Protein AF-A0A257S2T7-F1 (afdb_monomer)

Solvent-accessible surface area (backbone atoms only — not comparable to full-atom values): 7835 Å² total; per-residue (Å²): 93,77,71,45,65,50,36,66,42,49,27,26,48,44,69,80,52,76,92,44,52,72,58,50,53,50,52,50,51,56,42,30,72,74,64,60,33,47,46,33,41,42,70,60,75,87,59,39,33,38,27,25,79,52,74,67,44,53,59,52,50,52,52,46,37,34,72,78,68,69,45,71,63,48,79,42,85,35,81,33,60,40,51,23,43,53,49,39,96,46,68,67,59,43,50,56,50,47,73,75,40,39,88,41,26,24,22,38,84,86,66,47,48,25,41,45,26,60,40,74,62,59,46,51,55,51,40,70,76,36,74,72,48,46,74,33,59,55,47,68,53,83,118

Foldseek 3Di:
DPKDFKFQAKWWKDFPDPVCLVVVVVLQLVCVVVVLWWWKFQLDDSIIMTGHNDPVSQVVSQVCCCVPVVTHIDIDGDLARIKFFKDAPDVVLVVVLCVVPSRQWIAISLRGIIGGHSDPVSVVVSCVVRVRMDGHRMDDPDD

Sequence (143 aa):
GIPSFAPEILRRVVLTDPMKAKQLRRALEDLAEEGVAQVFRPMLGADWIVGVVGALQLDVLQARIDAEYKIPIRFEPAPYVTARWISSPDPKRLKDFIEANQSTLGHDRDDSPVFLARDTFSLRFTAERWPEITFATTHQSAS

Radius of gyration: 15.18 Å; Cα contacts (8 Å, |Δi|>4): 267; chains: 1; bounding box: 34×27×45 Å

Secondary structure (DSSP, 8-state):
-PEEE--SEEEEEEES-GGGHHHHHHHHHHHHHTTS-EEEEESSSS--EEEESSTHHHHHHHHHHHHHH---EEEEE-S-SEEEEEE-SSHHHHHHHHHHHGGGEEE-TT--EEEEESSHHHHHHHHHH-TT-EEESEEE---

Structure (mmCIF, N/CA/C/O backbone):
data_AF-A0A257S2T7-F1
#
_entry.id   AF-A0A257S2T7-F1
#
loop_
_atom_site.group_PDB
_atom_site.id
_atom_site.type_symbol
_atom_site.label_atom_id
_atom_site.label_alt_id
_atom_site.label_comp_id
_atom_site.label_asym_id
_atom_site.label_entity_id
_atom_site.label_seq_id
_atom_site.pdbx_PDB_ins_code
_atom_site.Cartn_x
_atom_site.Cartn_y
_atom_site.Cartn_z
_atom_site.oc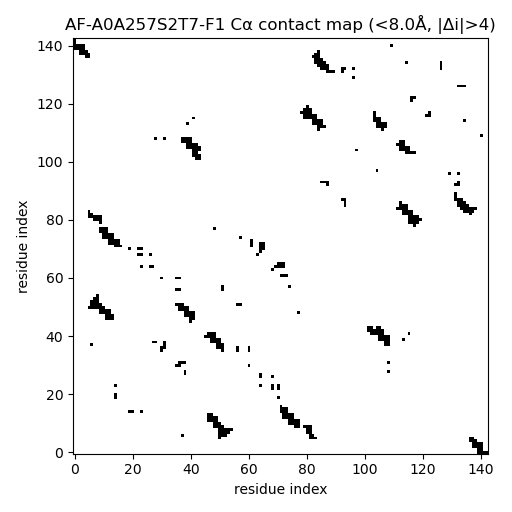cupancy
_atom_site.B_iso_or_equiv
_atom_site.auth_seq_id
_atom_site.auth_comp_id
_atom_site.auth_asym_id
_atom_site.auth_atom_id
_atom_site.pdbx_PDB_model_num
ATOM 1 N N . GLY A 1 1 ? 18.329 -0.011 4.682 1.00 54.03 1 GLY A N 1
ATOM 2 C CA . GLY A 1 1 ? 17.156 -0.409 5.487 1.00 54.03 1 GLY A CA 1
ATOM 3 C C . GLY A 1 1 ? 16.824 -1.883 5.312 1.00 54.03 1 GLY A C 1
ATOM 4 O O . GLY A 1 1 ? 17.361 -2.517 4.404 1.00 54.03 1 GLY A O 1
ATOM 5 N N . ILE A 1 2 ? 15.959 -2.416 6.185 1.00 56.25 2 ILE A N 1
ATOM 6 C CA . ILE A 1 2 ? 15.318 -3.736 6.031 1.00 56.25 2 ILE A CA 1
ATOM 7 C C . ILE A 1 2 ? 14.485 -3.707 4.735 1.00 56.25 2 ILE A C 1
ATOM 9 O O . ILE A 1 2 ? 13.798 -2.712 4.498 1.00 56.25 2 ILE A O 1
ATOM 13 N N . PRO A 1 3 ? 14.568 -4.728 3.865 1.00 67.00 3 PRO A N 1
ATOM 14 C CA . PRO A 1 3 ? 13.784 -4.756 2.636 1.00 67.00 3 PRO A CA 1
ATOM 15 C C . PRO A 1 3 ? 12.285 -4.869 2.942 1.00 67.00 3 PRO A C 1
ATOM 17 O O . PRO A 1 3 ? 11.867 -5.708 3.740 1.00 67.00 3 PRO A O 1
ATOM 20 N N . SER A 1 4 ? 11.482 -4.056 2.261 1.00 78.50 4 SER A N 1
ATOM 21 C CA . SER A 1 4 ? 10.030 -4.211 2.201 1.00 78.50 4 SER A CA 1
ATOM 22 C C . SER A 1 4 ? 9.672 -5.223 1.116 1.00 78.50 4 SER A C 1
ATOM 24 O O . SER A 1 4 ? 10.254 -5.212 0.031 1.00 78.50 4 SER A O 1
ATOM 26 N N . PHE A 1 5 ? 8.709 -6.096 1.401 1.00 79.50 5 PHE A N 1
ATOM 27 C CA . PHE A 1 5 ? 8.213 -7.121 0.476 1.00 79.50 5 PHE A CA 1
ATOM 28 C C . PHE A 1 5 ? 6.778 -6.816 0.077 1.00 79.50 5 PHE A C 1
ATOM 30 O O . PHE A 1 5 ? 5.995 -6.399 0.919 1.00 79.50 5 PHE A O 1
ATOM 37 N N . ALA A 1 6 ? 6.399 -7.054 -1.172 1.00 80.62 6 ALA A N 1
ATOM 38 C CA . ALA A 1 6 ? 5.034 -6.826 -1.616 1.00 80.62 6 ALA A CA 1
ATOM 39 C C . ALA A 1 6 ? 4.041 -7.590 -0.716 1.00 80.62 6 ALA A C 1
ATOM 41 O O . ALA A 1 6 ? 4.254 -8.773 -0.446 1.00 80.62 6 ALA A O 1
ATOM 42 N N . PRO A 1 7 ? 2.969 -6.933 -0.249 1.00 84.69 7 PRO A N 1
ATOM 43 C CA . PRO A 1 7 ? 2.022 -7.534 0.678 1.00 84.69 7 PRO A CA 1
ATOM 44 C C . PRO A 1 7 ? 1.212 -8.649 0.012 1.00 84.69 7 PRO A C 1
ATOM 46 O O . PRO A 1 7 ? 0.907 -8.586 -1.183 1.00 84.69 7 PRO A O 1
ATOM 49 N N . GLU A 1 8 ? 0.805 -9.630 0.816 1.00 88.75 8 GLU A N 1
ATOM 50 C CA . GLU A 1 8 ? -0.102 -10.703 0.392 1.00 88.75 8 GLU A CA 1
ATOM 51 C C . GLU A 1 8 ? -1.569 -10.293 0.543 1.00 88.75 8 GLU A C 1
ATOM 53 O O . GLU A 1 8 ? -2.429 -10.705 -0.235 1.00 88.75 8 GLU A O 1
ATOM 58 N N . ILE A 1 9 ? -1.862 -9.450 1.535 1.00 94.00 9 ILE A N 1
ATOM 59 C CA . ILE A 1 9 ? -3.208 -8.980 1.839 1.00 94.00 9 ILE A CA 1
ATOM 60 C C . ILE A 1 9 ? -3.220 -7.459 1.778 1.00 94.00 9 ILE A C 1
ATOM 62 O O . ILE A 1 9 ? -2.544 -6.789 2.557 1.00 94.00 9 ILE A O 1
ATOM 66 N N . LEU A 1 10 ? -4.051 -6.923 0.885 1.00 96.50 10 LEU A N 1
ATOM 67 C CA . LEU A 1 10 ? -4.375 -5.502 0.826 1.00 96.50 10 LEU A CA 1
ATOM 68 C C . LEU A 1 10 ? -5.756 -5.248 1.432 1.00 96.50 10 LEU A C 1
ATOM 70 O O . LEU A 1 10 ? -6.740 -5.940 1.130 1.00 96.50 10 LEU A O 1
ATOM 74 N N . ARG A 1 11 ? -5.842 -4.231 2.286 1.00 97.50 11 ARG A N 1
ATOM 75 C CA . ARG A 1 11 ? -7.105 -3.749 2.847 1.00 97.50 11 ARG A CA 1
ATOM 76 C C . ARG A 1 11 ? -7.197 -2.244 2.766 1.00 97.50 11 ARG A C 1
ATOM 78 O O . ARG A 1 11 ? -6.217 -1.538 2.967 1.00 97.50 11 ARG A O 1
ATOM 85 N N . ARG A 1 12 ? -8.404 -1.767 2.504 1.00 97.00 12 ARG A N 1
ATOM 86 C CA . ARG A 1 12 ? -8.743 -0.359 2.606 1.00 97.00 12 ARG A CA 1
ATOM 87 C C . ARG A 1 12 ? -9.018 -0.010 4.061 1.00 97.00 12 ARG A C 1
ATOM 89 O O . ARG A 1 12 ? -9.789 -0.710 4.716 1.00 97.00 12 ARG A O 1
ATOM 96 N N . VAL A 1 13 ? -8.414 1.070 4.543 1.00 97.06 13 VAL A N 1
ATOM 97 C CA . VAL A 1 13 ? -8.694 1.630 5.865 1.00 97.06 13 VAL A CA 1
ATOM 98 C C . VAL A 1 13 ? -9.908 2.529 5.747 1.00 97.06 13 VAL A C 1
ATOM 100 O O . VAL A 1 13 ? -9.869 3.530 5.033 1.00 97.06 13 VAL A O 1
ATOM 103 N N . VAL A 1 14 ? -10.980 2.189 6.455 1.00 95.50 14 VAL A N 1
ATOM 104 C CA . VAL A 1 14 ? -12.149 3.055 6.541 1.00 95.50 14 VAL A CA 1
ATOM 105 C C . VAL A 1 14 ? -12.167 3.755 7.884 1.00 95.50 14 VAL A C 1
ATOM 107 O O . VAL A 1 14 ? -12.247 3.125 8.942 1.00 95.50 14 VAL A O 1
ATOM 110 N N . LEU A 1 15 ? -12.117 5.079 7.808 1.00 92.88 15 LEU A N 1
ATOM 111 C CA . LEU A 1 15 ? -12.212 5.969 8.947 1.00 92.88 15 LEU A CA 1
ATOM 112 C C . LEU A 1 15 ? -13.676 6.333 9.193 1.00 92.88 15 LEU A C 1
ATOM 114 O O . LEU A 1 15 ? -14.358 6.832 8.300 1.00 92.88 15 LEU A O 1
ATOM 118 N N . THR A 1 16 ? -14.168 6.096 10.407 1.00 86.69 16 THR A N 1
ATOM 119 C CA . THR A 1 16 ? -15.561 6.416 10.755 1.00 86.69 16 THR A CA 1
ATOM 120 C C . THR A 1 16 ? -15.768 7.892 11.087 1.00 86.69 16 THR A C 1
ATOM 122 O O . THR A 1 16 ? -16.879 8.390 10.950 1.00 86.69 16 THR A O 1
ATOM 125 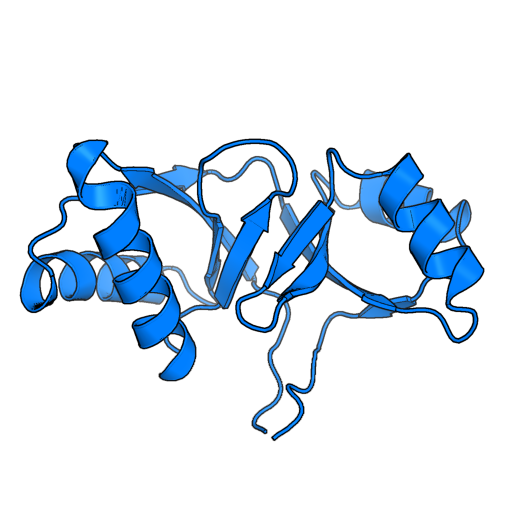N N . ASP A 1 17 ? -14.714 8.586 11.524 1.00 89.94 17 ASP A N 1
ATOM 126 C CA . ASP A 1 17 ? -14.734 10.009 11.874 1.00 89.94 17 ASP A CA 1
ATOM 127 C C . ASP A 1 17 ? -13.759 10.798 10.978 1.00 89.94 17 ASP A C 1
ATOM 129 O O . ASP A 1 17 ? -12.550 10.786 11.237 1.00 89.94 17 ASP A O 1
ATOM 133 N N . PRO A 1 18 ? -14.250 11.507 9.942 1.00 87.94 18 PRO A N 1
ATOM 134 C CA . PRO A 1 18 ? -13.411 12.271 9.018 1.00 87.94 18 PRO A CA 1
ATOM 135 C C . PRO A 1 18 ? -12.502 13.307 9.694 1.00 87.94 18 PRO A C 1
ATOM 137 O O . PRO A 1 18 ? -11.431 13.614 9.166 1.00 87.94 18 PRO A O 1
ATOM 140 N N . MET A 1 19 ? -12.869 13.812 10.879 1.00 92.31 19 MET A N 1
ATOM 141 C CA . MET A 1 19 ? -12.063 14.794 11.615 1.00 92.31 19 MET A CA 1
ATOM 142 C C . MET A 1 19 ? -10.725 14.216 12.094 1.00 92.31 19 MET A C 1
ATOM 144 O O . MET A 1 19 ? -9.780 14.964 12.351 1.00 92.31 19 MET A O 1
ATOM 148 N N . LYS A 1 20 ? -10.606 12.885 12.165 1.00 93.88 20 LYS A N 1
ATOM 149 C CA . LYS A 1 20 ? -9.391 12.185 12.603 1.00 93.88 20 LYS A CA 1
ATOM 150 C C . LYS A 1 20 ? -8.434 11.828 11.468 1.00 93.88 20 LYS A C 1
ATOM 152 O O . LYS A 1 20 ? -7.402 11.220 11.734 1.00 93.88 20 LYS A O 1
ATOM 157 N N . ALA A 1 21 ? -8.699 12.231 10.222 1.00 93.00 21 ALA A N 1
ATOM 158 C CA . ALA A 1 21 ? -7.900 11.823 9.059 1.00 93.00 21 ALA A CA 1
ATOM 159 C C . ALA A 1 21 ? -6.397 12.132 9.198 1.00 93.00 21 ALA A C 1
ATOM 161 O O . ALA A 1 21 ? -5.551 11.292 8.892 1.00 93.00 21 ALA A O 1
ATOM 162 N N . LYS A 1 22 ? -6.047 13.313 9.727 1.00 93.12 22 LYS A N 1
ATOM 163 C CA . LYS A 1 22 ? -4.644 13.693 9.968 1.00 93.12 22 LYS A CA 1
ATOM 164 C C . LYS A 1 22 ? -3.984 12.826 11.046 1.00 93.12 22 LYS A C 1
ATOM 166 O O . LYS A 1 22 ? -2.813 12.484 10.920 1.00 93.12 22 LYS A O 1
ATOM 171 N N . GLN A 1 23 ? -4.727 12.485 12.097 1.00 95.38 23 GLN A N 1
ATOM 172 C CA . GLN A 1 23 ? -4.231 11.634 13.176 1.00 95.38 23 GLN A CA 1
ATOM 173 C C . GLN A 1 23 ? -4.078 10.184 12.700 1.00 95.38 23 GLN A C 1
ATOM 175 O O . GLN A 1 23 ? -3.082 9.547 13.024 1.00 95.38 23 GLN A O 1
ATOM 180 N N . LEU A 1 24 ? -5.015 9.700 11.877 1.00 95.75 24 LEU A N 1
ATOM 181 C CA . LEU A 1 24 ? -4.950 8.374 11.268 1.00 95.75 24 LEU A CA 1
ATOM 182 C C . LEU A 1 24 ? -3.716 8.244 10.381 1.00 95.75 24 LEU A C 1
ATOM 184 O O . LEU A 1 24 ? -2.996 7.262 10.496 1.00 95.75 24 LEU A O 1
ATOM 188 N N . ARG A 1 25 ? -3.457 9.244 9.530 1.00 94.06 25 ARG A N 1
ATOM 189 C CA . ARG A 1 25 ? -2.251 9.276 8.699 1.00 94.06 25 ARG A CA 1
ATOM 190 C C . ARG A 1 25 ? -0.994 9.064 9.544 1.00 94.06 25 ARG A C 1
ATOM 192 O O . ARG A 1 25 ? -0.210 8.179 9.234 1.00 94.06 25 ARG A O 1
ATOM 199 N N . ARG A 1 26 ? -0.847 9.832 10.626 1.00 95.00 26 ARG A N 1
ATOM 200 C CA . ARG A 1 26 ? 0.302 9.709 11.526 1.00 95.00 26 ARG A CA 1
ATOM 201 C C . ARG A 1 26 ? 0.390 8.318 12.159 1.00 95.00 26 ARG A C 1
ATOM 203 O O . ARG A 1 26 ? 1.452 7.723 12.139 1.00 95.00 26 ARG A O 1
ATOM 210 N N . ALA A 1 27 ? -0.724 7.783 12.659 1.00 95.81 27 ALA A N 1
ATOM 211 C CA . ALA A 1 27 ? -0.755 6.444 13.249 1.00 95.81 27 ALA A CA 1
ATOM 212 C C . ALA A 1 27 ? -0.324 5.356 12.251 1.00 95.81 27 ALA A C 1
ATOM 214 O O . ALA A 1 27 ? 0.426 4.451 12.597 1.00 95.81 27 ALA A O 1
ATOM 215 N N . LEU A 1 28 ? -0.779 5.453 11.000 1.00 95.75 28 LEU A N 1
ATOM 216 C CA . LEU A 1 28 ? -0.394 4.532 9.933 1.00 95.75 28 LEU A CA 1
ATOM 217 C C . LEU A 1 28 ? 1.099 4.644 9.589 1.00 95.75 28 LEU A C 1
ATOM 219 O O . LEU A 1 28 ? 1.751 3.620 9.417 1.00 95.75 28 LEU A O 1
ATOM 223 N N . GLU A 1 29 ? 1.637 5.862 9.501 1.00 93.69 29 GLU A N 1
ATOM 224 C CA . GLU A 1 29 ? 3.059 6.111 9.224 1.00 93.69 29 GLU A CA 1
ATOM 225 C C . GLU A 1 29 ? 3.963 5.590 10.360 1.00 93.69 29 GLU A C 1
ATOM 227 O O . GLU A 1 29 ? 4.919 4.867 10.072 1.00 93.69 29 GLU A O 1
ATOM 232 N N . ASP A 1 30 ? 3.616 5.871 11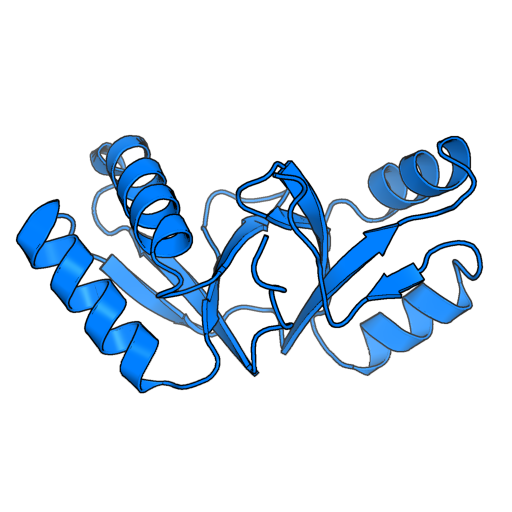.624 1.00 94.38 30 ASP A N 1
ATOM 233 C CA . ASP A 1 30 ? 4.344 5.409 12.817 1.00 94.38 30 ASP A CA 1
ATOM 234 C C . ASP A 1 30 ? 4.368 3.862 12.878 1.00 94.38 30 ASP A C 1
ATOM 236 O O . ASP A 1 30 ? 5.420 3.236 12.997 1.00 94.38 30 ASP A O 1
ATOM 240 N N . LEU A 1 31 ? 3.212 3.208 12.700 1.00 93.62 31 LEU A N 1
ATOM 241 C CA . LEU A 1 31 ? 3.105 1.741 12.751 1.00 93.62 31 LEU A CA 1
ATOM 242 C C . LEU A 1 31 ? 3.782 1.051 11.558 1.00 93.62 31 LEU A C 1
ATOM 244 O O . LEU A 1 31 ? 4.253 -0.086 11.677 1.00 93.62 31 LEU A O 1
ATOM 248 N N . ALA A 1 32 ? 3.844 1.723 10.408 1.00 91.31 32 ALA A N 1
ATOM 249 C CA . ALA A 1 32 ? 4.605 1.243 9.263 1.00 91.31 32 ALA A CA 1
ATOM 250 C C . ALA A 1 32 ? 6.118 1.324 9.499 1.00 91.31 32 ALA A C 1
ATOM 252 O O . ALA A 1 32 ? 6.851 0.449 9.039 1.00 91.31 32 ALA A O 1
ATOM 253 N N . GLU A 1 33 ? 6.589 2.320 10.253 1.00 90.69 33 GLU A N 1
ATOM 254 C CA . GLU A 1 33 ? 7.994 2.429 10.660 1.00 90.69 33 GLU A CA 1
ATOM 255 C C . GLU A 1 33 ? 8.451 1.276 11.540 1.00 90.69 33 GLU A C 1
ATOM 257 O O . GLU A 1 33 ? 9.562 0.771 11.383 1.00 90.69 33 GLU A O 1
ATOM 262 N N . GLU A 1 34 ? 7.558 0.791 12.390 1.00 90.50 34 GLU A N 1
ATOM 263 C CA . GLU A 1 34 ? 7.785 -0.398 13.204 1.00 90.50 34 GLU A CA 1
ATOM 264 C C . GLU A 1 34 ? 7.711 -1.713 12.404 1.00 90.50 34 GLU A C 1
ATOM 266 O O . GLU A 1 34 ? 7.961 -2.790 12.946 1.00 90.50 34 GLU A O 1
ATOM 271 N N . GLY A 1 35 ? 7.357 -1.656 11.115 1.00 86.56 35 GLY A N 1
ATOM 272 C CA . GLY A 1 35 ? 7.237 -2.824 10.242 1.00 86.56 35 GLY A CA 1
ATOM 273 C C . GLY A 1 35 ? 5.974 -3.659 10.474 1.00 86.56 35 GLY A C 1
ATOM 274 O O . GLY A 1 35 ? 5.896 -4.793 9.999 1.00 86.56 35 GLY A O 1
ATOM 275 N N . VAL A 1 36 ? 4.971 -3.124 11.183 1.00 88.69 36 VAL A N 1
ATOM 276 C CA . VAL A 1 36 ? 3.706 -3.836 11.454 1.00 88.69 36 VAL A CA 1
ATOM 277 C C . VAL A 1 36 ? 2.928 -4.070 10.161 1.00 88.69 36 VAL A C 1
ATOM 279 O O . VAL A 1 36 ? 2.351 -5.141 9.967 1.00 88.69 36 VAL A O 1
ATOM 282 N N . ALA A 1 37 ? 2.918 -3.070 9.280 1.00 92.62 37 ALA A N 1
ATOM 283 C CA . ALA A 1 37 ? 2.255 -3.097 7.986 1.00 92.62 37 ALA A CA 1
ATOM 284 C C . ALA A 1 37 ? 2.963 -2.156 7.006 1.00 92.62 37 ALA A C 1
ATOM 286 O O . ALA A 1 37 ? 3.658 -1.229 7.404 1.00 92.62 37 ALA A O 1
ATOM 287 N N . GLN A 1 38 ? 2.736 -2.356 5.714 1.00 93.62 38 GLN A N 1
ATOM 288 C CA . GLN A 1 38 ? 2.995 -1.326 4.714 1.00 93.62 38 GLN A CA 1
ATOM 289 C C . GLN A 1 38 ? 1.764 -0.452 4.547 1.00 93.62 38 GLN A C 1
ATOM 291 O O . GLN A 1 38 ? 0.633 -0.922 4.678 1.00 93.62 38 GLN A O 1
ATOM 296 N N . VAL A 1 39 ? 1.986 0.815 4.223 1.00 95.62 39 VAL A N 1
ATOM 297 C CA . VAL A 1 39 ? 0.921 1.787 3.989 1.00 95.62 39 VAL A CA 1
ATOM 298 C C . VAL A 1 39 ? 1.097 2.384 2.608 1.00 95.62 39 VAL A C 1
ATOM 300 O O . VAL A 1 39 ? 2.203 2.739 2.208 1.00 95.62 39 VAL A O 1
ATOM 303 N N . PHE A 1 40 ? -0.007 2.479 1.880 1.00 96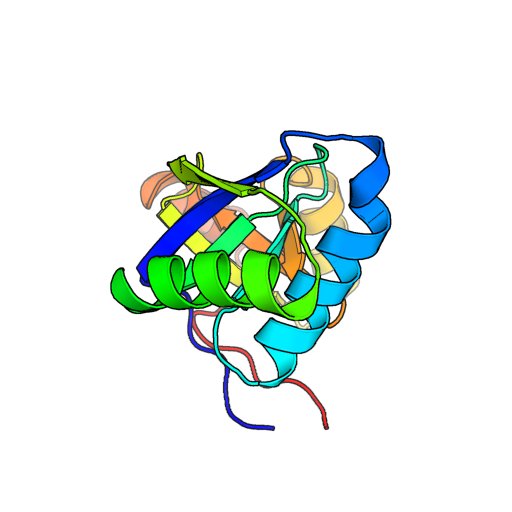.50 40 PHE A N 1
ATOM 304 C CA . PHE A 1 40 ? -0.054 3.048 0.547 1.00 96.50 40 PHE A CA 1
ATOM 305 C C . PHE A 1 40 ? -1.161 4.089 0.472 1.00 96.50 40 PHE A C 1
ATOM 307 O O . PHE A 1 40 ? -2.285 3.877 0.938 1.00 96.50 40 PHE A O 1
ATOM 314 N N . ARG A 1 41 ? -0.843 5.203 -0.173 1.00 95.94 41 ARG A N 1
ATOM 315 C CA . ARG A 1 41 ? -1.755 6.301 -0.457 1.00 95.94 41 ARG A CA 1
ATOM 316 C C . ARG A 1 41 ? -2.021 6.335 -1.959 1.00 95.94 41 ARG A C 1
ATOM 318 O O . ARG A 1 41 ? -1.137 6.771 -2.701 1.00 95.94 41 ARG A O 1
ATOM 325 N N . PRO A 1 42 ? -3.194 5.875 -2.428 1.00 96.38 42 PRO A N 1
ATOM 326 C CA . PRO A 1 42 ? -3.594 6.046 -3.819 1.00 96.38 42 PRO A CA 1
ATOM 327 C C . PRO A 1 42 ? -3.445 7.508 -4.259 1.00 96.38 42 PRO A C 1
ATOM 329 O O . PRO A 1 42 ? -3.718 8.425 -3.485 1.00 96.38 42 PRO A O 1
ATOM 332 N N . MET A 1 43 ? -3.003 7.739 -5.496 1.00 95.56 43 MET A N 1
ATOM 333 C CA . MET A 1 43 ? -2.914 9.092 -6.059 1.00 95.56 43 MET A CA 1
ATOM 334 C C . MET A 1 43 ? -4.304 9.707 -6.235 1.00 95.56 43 MET A C 1
ATOM 336 O O . MET A 1 43 ? -4.466 10.918 -6.099 1.00 95.56 43 MET A O 1
ATOM 340 N N . LEU A 1 44 ? -5.300 8.864 -6.524 1.00 92.81 44 LEU A N 1
ATOM 341 C CA . LEU A 1 44 ? -6.705 9.239 -6.615 1.00 92.81 44 LEU A CA 1
ATOM 342 C C . LEU A 1 44 ? -7.500 8.593 -5.477 1.00 92.81 44 LEU A C 1
ATOM 344 O O . LEU A 1 44 ? -7.408 7.388 -5.250 1.00 92.81 44 LEU A O 1
ATOM 348 N N . GLY A 1 45 ? -8.339 9.391 -4.819 1.00 87.62 45 GLY A N 1
ATOM 349 C CA . GLY A 1 45 ? -9.124 8.970 -3.658 1.00 87.62 45 GLY A CA 1
ATOM 350 C C . GLY A 1 45 ? -8.497 9.393 -2.329 1.00 87.62 45 GLY A C 1
ATOM 351 O O . GLY A 1 45 ? -7.382 9.903 -2.280 1.00 87.62 45 GLY A O 1
ATOM 352 N N . ALA A 1 46 ? -9.260 9.227 -1.248 1.00 84.38 46 ALA A N 1
ATOM 353 C CA . ALA A 1 46 ? -8.860 9.647 0.099 1.00 84.38 46 ALA A CA 1
ATOM 354 C C . ALA A 1 46 ? -8.497 8.475 1.023 1.00 84.38 46 ALA A C 1
ATOM 356 O O . ALA A 1 46 ? -7.856 8.682 2.054 1.00 84.38 46 ALA A O 1
ATOM 357 N N . ASP A 1 47 ? -8.913 7.259 0.667 1.00 91.81 47 ASP A N 1
ATOM 358 C CA . ASP A 1 47 ? -8.776 6.100 1.538 1.00 91.81 47 ASP A CA 1
ATOM 359 C C . ASP A 1 47 ? -7.353 5.533 1.477 1.00 91.81 47 ASP A C 1
ATOM 361 O O . ASP A 1 47 ? -6.801 5.291 0.401 1.00 91.81 47 ASP A O 1
ATOM 365 N N . TRP A 1 48 ? -6.779 5.270 2.648 1.00 95.75 48 TRP A N 1
ATOM 366 C CA . TRP A 1 48 ? -5.497 4.583 2.766 1.00 95.75 48 TRP A CA 1
ATOM 367 C C . TRP A 1 48 ? -5.653 3.093 2.486 1.00 95.75 48 TRP A C 1
ATOM 369 O O . TRP A 1 48 ? -6.679 2.485 2.804 1.00 95.75 48 TRP A O 1
ATOM 379 N N . ILE A 1 49 ? -4.603 2.489 1.942 1.00 97.44 49 ILE A N 1
ATOM 380 C CA . ILE A 1 49 ? -4.488 1.044 1.785 1.00 97.44 49 ILE A CA 1
ATOM 381 C C . ILE A 1 49 ? -3.376 0.552 2.705 1.00 97.44 49 ILE A C 1
ATOM 383 O O . ILE A 1 49 ? -2.286 1.114 2.717 1.00 97.44 49 ILE A O 1
ATOM 387 N N . VAL A 1 50 ? -3.636 -0.513 3.454 1.00 97.12 50 VAL A N 1
ATOM 388 C CA . VAL A 1 50 ? -2.618 -1.229 4.225 1.00 97.12 50 VAL A CA 1
ATOM 389 C C . VAL A 1 50 ? -2.293 -2.545 3.541 1.00 97.12 50 VAL A C 1
ATOM 391 O O . VAL A 1 50 ? -3.180 -3.218 3.008 1.00 97.12 50 VAL A O 1
ATOM 394 N N . GLY A 1 51 ? -1.014 -2.897 3.552 1.00 95.75 51 GLY A N 1
ATOM 395 C CA . GLY A 1 51 ? -0.495 -4.162 3.072 1.00 95.75 51 GLY A CA 1
ATOM 396 C C . GLY A 1 51 ? 0.138 -4.955 4.200 1.00 95.75 51 GLY A C 1
ATOM 397 O O . GLY A 1 51 ? 1.001 -4.445 4.908 1.00 95.75 51 GLY A O 1
ATOM 398 N N . VAL A 1 52 ? -0.268 -6.210 4.348 1.00 94.44 52 VAL A N 1
ATOM 399 C CA . VAL A 1 52 ? 0.295 -7.134 5.337 1.00 94.44 52 VAL A CA 1
ATOM 400 C C . VAL A 1 52 ? 0.619 -8.478 4.694 1.00 94.44 52 VAL A C 1
ATOM 402 O O . VAL A 1 52 ? 0.101 -8.809 3.625 1.00 94.44 52 VAL A O 1
ATOM 405 N N . VAL A 1 53 ? 1.478 -9.255 5.348 1.00 90.44 53 VAL A N 1
ATOM 406 C CA . VAL A 1 53 ? 1.798 -10.626 4.930 1.00 90.44 53 VAL A CA 1
ATOM 407 C C . VAL A 1 53 ? 0.758 -11.602 5.489 1.00 90.44 53 VAL A C 1
ATOM 409 O O . VAL A 1 53 ? 0.349 -12.523 4.800 1.00 90.44 53 VAL A O 1
ATOM 412 N N . GLY A 1 54 ? 0.261 -11.375 6.710 1.00 91.00 54 GLY A N 1
ATOM 413 C CA . GLY A 1 54 ? -0.740 -12.229 7.353 1.00 91.00 54 GLY A CA 1
ATOM 414 C C . GLY A 1 54 ? -1.911 -11.454 7.953 1.00 91.00 54 GLY A C 1
ATOM 415 O O . GLY A 1 54 ? -1.761 -10.323 8.411 1.00 91.00 54 GLY A O 1
ATOM 416 N N . ALA A 1 55 ? -3.089 -12.084 8.000 1.00 92.50 55 ALA A N 1
ATOM 417 C CA . ALA A 1 55 ? -4.325 -11.440 8.455 1.00 92.50 55 ALA A CA 1
ATOM 418 C C . ALA A 1 55 ? -4.255 -10.926 9.906 1.00 92.50 55 ALA A C 1
ATOM 420 O O . ALA A 1 55 ? -4.799 -9.864 10.187 1.00 92.50 55 ALA A O 1
ATOM 421 N N . LEU A 1 56 ? -3.519 -11.611 10.792 1.00 94.31 56 LEU A N 1
ATOM 422 C CA . LEU A 1 56 ? -3.349 -11.209 12.196 1.00 94.31 56 LEU A CA 1
ATOM 423 C C . LEU A 1 56 ? -2.739 -9.804 12.345 1.00 94.31 56 LEU A C 1
ATOM 425 O O . LEU A 1 56 ? -3.026 -9.100 13.309 1.00 94.31 56 LEU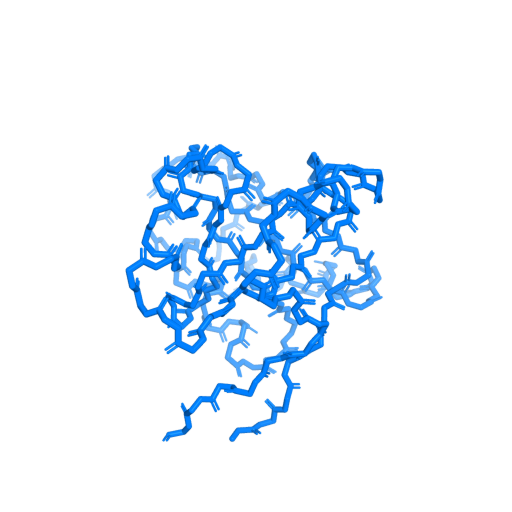 A O 1
ATOM 429 N N . GLN A 1 57 ? -1.918 -9.370 11.384 1.00 94.31 57 GLN A N 1
ATOM 430 C CA . GLN A 1 57 ? -1.333 -8.028 11.407 1.00 94.31 57 GLN A CA 1
ATOM 431 C C . GLN A 1 57 ? -2.406 -6.938 11.277 1.00 94.31 57 GLN A C 1
ATOM 433 O O . GLN A 1 57 ? -2.215 -5.850 11.809 1.00 94.31 57 GLN A O 1
ATOM 438 N N . LEU A 1 58 ? -3.544 -7.222 10.628 1.00 95.94 58 LEU A N 1
ATOM 439 C CA . LEU A 1 58 ? -4.676 -6.292 10.572 1.00 95.94 58 LEU A CA 1
ATOM 440 C C . LEU A 1 58 ? -5.302 -6.127 11.958 1.00 95.94 58 LEU A C 1
ATOM 442 O O . LEU A 1 58 ? -5.513 -5.000 12.393 1.00 95.94 58 LEU A O 1
ATOM 446 N N . ASP A 1 59 ? -5.533 -7.226 12.677 1.00 94.62 59 ASP A N 1
ATOM 447 C CA . ASP A 1 59 ? -6.109 -7.178 14.025 1.00 94.62 59 ASP A CA 1
ATOM 448 C C . ASP A 1 59 ? -5.195 -6.409 14.989 1.00 94.62 59 ASP A C 1
ATOM 450 O O . ASP A 1 59 ? -5.655 -5.546 15.738 1.00 94.62 59 ASP A O 1
ATOM 454 N N . VAL A 1 60 ? -3.880 -6.656 14.911 1.00 94.88 60 VAL A N 1
ATOM 455 C CA . VAL A 1 60 ? -2.867 -5.914 15.677 1.00 94.88 60 VAL A CA 1
ATOM 456 C C . VAL A 1 60 ? -2.890 -4.429 15.315 1.00 94.88 60 VAL A C 1
ATOM 458 O O . VAL A 1 60 ? -2.915 -3.586 16.210 1.00 94.88 60 VAL A O 1
ATOM 461 N N . LEU A 1 61 ? -2.919 -4.094 14.022 1.00 96.12 61 LEU A N 1
ATOM 462 C CA . LEU A 1 61 ? -2.937 -2.709 13.557 1.00 96.12 61 LEU A CA 1
ATOM 463 C C . LEU A 1 61 ? -4.187 -1.968 14.056 1.00 96.12 61 LEU A C 1
ATOM 465 O O . LEU A 1 61 ? -4.073 -0.869 14.593 1.00 96.12 61 LEU A O 1
ATOM 469 N N . GLN A 1 62 ? -5.370 -2.580 13.948 1.00 96.12 62 GLN A N 1
ATOM 470 C CA . GLN A 1 62 ? -6.620 -1.999 14.442 1.00 96.12 62 GLN A CA 1
ATOM 471 C C . GLN A 1 62 ? -6.598 -1.800 15.962 1.00 96.12 62 GLN A C 1
ATOM 473 O O . GLN A 1 62 ? -6.947 -0.718 16.435 1.00 96.12 62 GLN A O 1
ATOM 478 N N . ALA A 1 63 ? -6.160 -2.808 16.723 1.00 95.94 63 ALA A N 1
ATOM 479 C CA . ALA A 1 63 ? -6.081 -2.725 18.179 1.00 95.94 63 ALA A CA 1
ATOM 480 C C . ALA A 1 63 ? -5.105 -1.635 18.647 1.00 95.94 63 ALA A C 1
ATOM 482 O O . ALA A 1 63 ? -5.417 -0.893 19.577 1.00 95.94 63 ALA A O 1
ATOM 483 N N . ARG A 1 64 ? -3.946 -1.498 17.991 1.00 96.44 64 ARG A N 1
ATOM 484 C CA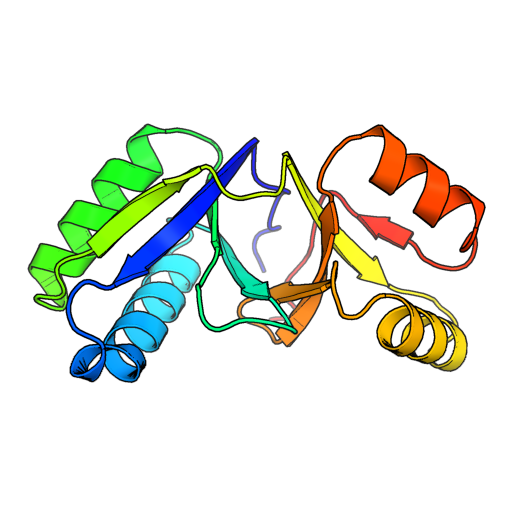 . ARG A 1 64 ? -2.956 -0.462 18.322 1.00 96.44 64 ARG A CA 1
ATOM 485 C C . ARG A 1 64 ? -3.444 0.938 17.981 1.00 96.44 64 ARG A C 1
ATOM 487 O O . ARG A 1 64 ? -3.345 1.829 18.819 1.00 96.44 64 ARG A O 1
ATOM 494 N N . ILE A 1 65 ? -4.036 1.133 16.802 1.00 96.38 65 ILE A N 1
ATOM 495 C CA . ILE A 1 65 ? -4.597 2.433 16.403 1.00 96.38 65 ILE A CA 1
ATOM 496 C C . ILE A 1 65 ? -5.685 2.888 17.391 1.00 96.38 65 ILE A C 1
ATOM 498 O O . ILE A 1 65 ? -5.721 4.059 17.782 1.00 96.38 65 ILE A O 1
ATOM 502 N N . ASP A 1 66 ? -6.536 1.973 17.856 1.00 95.88 66 ASP A N 1
ATOM 503 C CA . ASP A 1 66 ? -7.523 2.287 18.890 1.00 95.88 66 ASP A CA 1
ATOM 504 C C . ASP A 1 66 ? -6.867 2.565 20.256 1.00 95.88 66 ASP A C 1
ATOM 506 O O . ASP A 1 66 ? -7.142 3.584 20.895 1.00 95.88 66 ASP A O 1
ATOM 510 N N . ALA A 1 67 ? -5.939 1.714 20.699 1.00 96.94 67 ALA A N 1
ATOM 511 C CA . ALA A 1 67 ? -5.300 1.843 22.004 1.00 96.94 67 ALA A CA 1
ATOM 512 C C . ALA A 1 67 ? -4.454 3.121 22.133 1.00 96.94 67 ALA A C 1
ATOM 514 O O . ALA A 1 67 ? -4.621 3.857 23.112 1.00 96.94 67 ALA A O 1
ATOM 515 N N . GLU A 1 68 ? -3.595 3.395 21.153 1.00 96.06 68 GLU A N 1
ATOM 516 C CA . GLU A 1 68 ? -2.574 4.449 21.185 1.00 96.06 68 GLU A CA 1
ATOM 517 C C . GLU A 1 68 ? -3.114 5.797 20.691 1.00 96.06 68 GLU A C 1
ATOM 519 O O . GLU A 1 68 ? -2.793 6.840 21.260 1.00 96.06 68 GLU A O 1
ATOM 524 N N . TYR A 1 69 ? -3.991 5.790 19.681 1.00 95.19 69 TYR A N 1
ATOM 525 C CA . TYR A 1 69 ? -4.459 7.016 19.025 1.00 95.19 69 TYR A CA 1
ATOM 526 C C . TYR A 1 69 ? -5.950 7.296 19.251 1.00 95.19 69 TYR A C 1
ATOM 528 O O . TYR A 1 69 ? -6.413 8.397 18.940 1.00 95.19 69 TYR A O 1
ATOM 536 N N . LYS A 1 70 ? -6.716 6.354 19.823 1.00 95.44 70 LYS A N 1
ATOM 537 C CA . LYS A 1 70 ? -8.173 6.483 20.034 1.00 95.44 70 LYS A CA 1
ATOM 538 C C . LYS A 1 70 ? -8.919 6.741 18.726 1.00 95.44 70 LYS A C 1
ATOM 540 O O . LYS A 1 70 ? -9.843 7.563 18.679 1.00 95.44 70 LYS A O 1
ATOM 545 N N . ILE A 1 71 ? -8.493 6.092 17.642 1.00 95.62 71 ILE A N 1
ATOM 546 C CA . ILE A 1 71 ? -9.102 6.241 16.318 1.00 95.62 71 ILE A CA 1
ATOM 547 C C . ILE A 1 71 ? -9.845 4.950 15.965 1.00 95.62 71 ILE A C 1
ATOM 549 O O . ILE A 1 71 ? -9.207 3.955 15.630 1.00 95.62 71 ILE A O 1
ATOM 553 N N . PRO A 1 72 ? -11.186 4.954 15.978 1.00 92.12 72 PRO A N 1
ATOM 554 C CA . PRO A 1 72 ? -11.938 3.815 15.481 1.00 92.12 72 PRO A CA 1
ATOM 555 C C . PRO A 1 72 ? -11.762 3.709 13.962 1.00 92.12 72 PRO A C 1
ATOM 557 O O . PRO A 1 72 ? -12.105 4.626 13.208 1.00 92.12 72 PRO A O 1
ATOM 560 N N . ILE A 1 73 ? -11.227 2.575 13.519 1.00 95.38 73 ILE A N 1
ATOM 561 C CA . ILE A 1 73 ? -11.106 2.214 12.106 1.00 95.38 73 ILE A CA 1
ATOM 562 C C . ILE A 1 73 ? -11.717 0.840 11.860 1.00 95.38 73 ILE A C 1
ATOM 564 O O . ILE A 1 73 ? -11.881 0.038 12.779 1.00 95.38 73 ILE A O 1
ATOM 568 N N . ARG A 1 74 ? -12.009 0.552 10.594 1.00 95.44 74 ARG A N 1
ATOM 569 C CA . ARG A 1 74 ? -12.263 -0.810 10.117 1.00 95.44 74 ARG A CA 1
ATOM 570 C C . ARG A 1 74 ? -11.506 -1.066 8.823 1.00 95.44 74 ARG A C 1
ATOM 572 O O . ARG A 1 74 ? -11.187 -0.126 8.094 1.00 95.44 74 ARG A O 1
ATOM 579 N N . PHE A 1 75 ? -11.289 -2.336 8.511 1.00 96.75 75 PHE A N 1
ATOM 580 C CA . PHE A 1 75 ? -10.729 -2.752 7.231 1.00 96.75 75 PHE A CA 1
ATOM 581 C C . PHE A 1 75 ? -11.807 -3.291 6.298 1.00 96.75 75 PHE A C 1
ATOM 583 O O . PHE A 1 75 ? -12.668 -4.069 6.701 1.00 96.75 75 PHE A O 1
ATOM 590 N N . GLU A 1 76 ? -11.716 -2.918 5.028 1.00 96.38 76 GLU A N 1
ATOM 591 C CA . GLU A 1 76 ? -12.536 -3.466 3.949 1.00 96.38 76 GLU A CA 1
ATOM 592 C C . GLU A 1 76 ? -11.641 -4.066 2.856 1.00 96.38 76 GLU A C 1
ATOM 594 O O . GLU A 1 76 ? -10.464 -3.694 2.753 1.00 96.38 76 GLU A O 1
ATOM 599 N N . PRO A 1 77 ? -12.150 -4.997 2.028 1.00 95.44 77 PRO A N 1
ATOM 600 C CA . PRO A 1 77 ? -11.426 -5.450 0.846 1.00 95.44 77 PRO A CA 1
ATOM 601 C C . PRO A 1 77 ? -10.955 -4.257 0.006 1.00 95.44 77 PRO A C 1
ATOM 603 O O . PRO A 1 77 ? -11.745 -3.385 -0.353 1.00 95.44 77 PRO A O 1
ATOM 606 N N . ALA A 1 78 ? -9.654 -4.206 -0.284 1.00 95.38 78 ALA A N 1
ATOM 607 C CA . ALA A 1 78 ? -9.125 -3.239 -1.233 1.00 95.38 78 ALA A CA 1
ATOM 608 C C . ALA A 1 78 ? -9.522 -3.656 -2.662 1.00 95.38 78 ALA A C 1
ATOM 610 O O . ALA A 1 78 ? -9.621 -4.853 -2.937 1.00 95.38 78 ALA A O 1
ATOM 611 N N . PRO A 1 79 ? -9.667 -2.710 -3.605 1.00 93.44 79 PRO A N 1
ATOM 612 C CA . PRO A 1 79 ? -9.899 -3.027 -5.017 1.00 93.44 79 PRO A CA 1
ATOM 613 C C . PRO A 1 79 ? -8.633 -3.547 -5.729 1.00 93.44 79 PRO A C 1
ATOM 615 O O . PRO A 1 79 ? -8.582 -3.571 -6.956 1.00 93.44 79 PRO A O 1
ATOM 618 N N . TYR A 1 80 ? -7.598 -3.919 -4.971 1.00 94.44 80 TYR A N 1
ATOM 619 C CA . TYR A 1 80 ? -6.272 -4.269 -5.457 1.00 94.44 80 TYR A CA 1
ATOM 620 C C . TYR A 1 80 ? -5.867 -5.638 -4.918 1.00 94.44 80 TYR A C 1
ATOM 622 O O . TYR A 1 80 ? -6.069 -5.927 -3.738 1.00 94.44 80 TYR A O 1
ATOM 630 N N . VAL A 1 81 ? -5.250 -6.454 -5.769 1.00 92.25 81 VAL A N 1
ATOM 631 C CA . VAL A 1 81 ? -4.709 -7.766 -5.384 1.00 92.25 81 VAL A CA 1
ATOM 632 C C . VAL A 1 81 ? -3.232 -7.699 -5.032 1.00 92.25 81 VAL A C 1
ATOM 634 O O . VAL A 1 81 ? -2.732 -8.579 -4.341 1.00 92.25 81 VAL A O 1
ATOM 637 N N . THR A 1 82 ? -2.500 -6.696 -5.528 1.00 92.19 82 THR A N 1
ATOM 638 C CA . THR A 1 82 ? -1.075 -6.571 -5.225 1.00 92.19 82 THR A CA 1
ATOM 639 C C . THR A 1 82 ? -0.538 -5.161 -5.454 1.00 92.19 82 THR A C 1
ATOM 641 O O . THR A 1 82 ? -1.095 -4.392 -6.237 1.00 92.19 82 THR A O 1
ATOM 644 N N . ALA A 1 83 ? 0.564 -4.849 -4.776 1.00 94.75 83 ALA A N 1
ATOM 645 C CA . ALA A 1 83 ? 1.307 -3.601 -4.896 1.00 94.75 83 ALA A CA 1
ATOM 646 C C . ALA A 1 83 ? 2.714 -3.883 -5.451 1.00 94.75 83 ALA A C 1
ATOM 648 O O . ALA A 1 83 ? 3.359 -4.856 -5.047 1.00 94.75 83 ALA A O 1
ATOM 649 N N . ARG A 1 84 ? 3.187 -3.076 -6.403 1.00 95.44 84 ARG A N 1
ATOM 650 C CA . ARG A 1 84 ? 4.535 -3.181 -6.986 1.00 95.44 84 ARG A CA 1
ATOM 651 C C . ARG A 1 84 ? 5.192 -1.816 -7.012 1.00 95.44 84 ARG A C 1
ATOM 653 O O . ARG A 1 84 ? 4.617 -0.892 -7.577 1.00 95.44 84 ARG A O 1
ATOM 660 N N . TRP A 1 85 ? 6.389 -1.693 -6.454 1.00 96.19 85 TRP A N 1
ATOM 661 C CA . TRP A 1 85 ? 7.163 -0.464 -6.613 1.00 96.19 85 TRP A CA 1
ATOM 662 C C . TRP A 1 85 ? 7.583 -0.315 -8.065 1.00 96.19 85 TRP A C 1
ATOM 664 O O . TRP A 1 85 ? 7.997 -1.297 -8.690 1.00 96.19 85 TRP A O 1
ATOM 674 N N . ILE A 1 86 ? 7.442 0.898 -8.594 1.00 97.31 86 ILE A N 1
ATOM 675 C CA . ILE A 1 86 ? 7.771 1.190 -9.985 1.00 97.31 86 ILE A CA 1
ATOM 676 C C . ILE A 1 86 ? 9.029 2.034 -10.090 1.00 97.31 86 ILE A C 1
ATOM 678 O O . ILE A 1 86 ? 9.232 2.984 -9.339 1.00 97.31 86 ILE A O 1
ATOM 682 N N . SER A 1 87 ? 9.876 1.697 -11.052 1.00 96.94 87 SER A N 1
ATOM 683 C CA . SER A 1 87 ? 11.087 2.458 -11.339 1.00 96.94 87 SER A CA 1
ATOM 684 C C . SER A 1 87 ? 11.458 2.353 -12.812 1.00 96.94 87 SER A C 1
ATOM 686 O O . SER A 1 87 ? 10.993 1.469 -13.530 1.00 96.94 87 SER A O 1
ATOM 688 N N . SER A 1 88 ? 12.292 3.278 -13.278 1.00 96.94 88 SER A N 1
ATOM 689 C CA . SER A 1 88 ? 12.869 3.241 -14.619 1.00 96.94 88 SER A CA 1
ATOM 690 C C . SER A 1 88 ? 14.262 3.861 -14.588 1.00 96.94 88 SER A C 1
ATOM 692 O O . SER A 1 88 ? 14.459 4.837 -13.860 1.00 96.94 88 SER A O 1
ATOM 694 N N . PRO A 1 89 ? 15.223 3.354 -15.380 1.00 95.31 89 PRO A N 1
ATOM 695 C CA . PRO A 1 89 ? 16.491 4.048 -15.587 1.00 95.31 89 PRO A CA 1
ATOM 696 C C . PRO A 1 89 ? 16.320 5.381 -16.338 1.00 95.31 89 PRO A C 1
ATOM 698 O O . PRO A 1 89 ? 17.213 6.221 -16.267 1.00 95.31 89 PRO A O 1
ATOM 701 N N . ASP A 1 90 ? 15.197 5.590 -17.040 1.00 96.75 90 ASP A N 1
ATOM 702 C CA . ASP A 1 90 ? 14.857 6.856 -17.697 1.00 96.75 90 ASP A CA 1
ATOM 703 C C . ASP A 1 90 ? 13.782 7.612 -16.881 1.00 96.75 90 ASP A C 1
ATOM 705 O O . ASP A 1 90 ? 12.604 7.232 -16.897 1.00 96.75 90 ASP A O 1
ATOM 709 N N . PRO A 1 91 ? 14.141 8.716 -16.192 1.00 95.69 91 PRO A N 1
ATOM 710 C CA . PRO A 1 91 ? 13.195 9.500 -15.400 1.00 95.69 91 PRO A CA 1
ATOM 711 C C . PRO A 1 91 ? 12.026 10.060 -16.215 1.00 95.69 91 PRO A C 1
ATOM 713 O O . PRO A 1 91 ? 10.928 10.229 -15.682 1.00 95.69 91 PRO A O 1
ATOM 716 N N . LYS A 1 92 ? 12.235 10.340 -17.508 1.00 97.12 92 LYS A N 1
ATOM 717 C CA . LYS A 1 92 ? 11.169 10.831 -18.383 1.00 97.12 92 LYS A CA 1
ATOM 718 C C . LYS A 1 92 ? 10.130 9.740 -18.617 1.00 97.12 92 LYS A C 1
ATOM 720 O O . LYS A 1 92 ? 8.941 10.012 -18.510 1.00 97.12 92 LYS A O 1
ATOM 725 N N . ARG A 1 93 ? 10.567 8.499 -18.850 1.00 97.19 93 ARG A N 1
ATOM 726 C CA . ARG A 1 93 ? 9.659 7.353 -19.021 1.00 97.19 93 ARG A CA 1
ATOM 727 C C . ARG A 1 93 ? 8.871 7.056 -17.759 1.00 97.19 93 ARG A C 1
ATOM 729 O O . ARG A 1 93 ? 7.672 6.809 -17.849 1.00 97.19 93 ARG A O 1
ATOM 736 N N . LEU A 1 94 ? 9.515 7.137 -16.593 1.00 97.88 94 LEU A N 1
ATOM 737 C CA . LEU A 1 94 ? 8.814 6.992 -15.319 1.00 97.88 94 LEU A CA 1
ATOM 738 C C . LEU A 1 94 ? 7.733 8.066 -15.150 1.00 97.88 94 LEU A C 1
ATOM 740 O O . LEU A 1 94 ? 6.609 7.748 -14.771 1.00 97.88 94 LEU A O 1
ATOM 744 N N . LYS A 1 95 ? 8.050 9.324 -15.471 1.00 97.19 95 LYS A N 1
ATOM 745 C CA . LYS A 1 95 ? 7.084 10.424 -15.419 1.00 97.19 95 LYS A CA 1
ATOM 746 C C . LYS A 1 95 ? 5.908 10.201 -16.376 1.00 97.19 95 LYS A C 1
ATOM 748 O O . LYS A 1 95 ? 4.764 10.271 -15.934 1.00 97.19 95 LYS A O 1
ATOM 753 N N . ASP A 1 96 ? 6.181 9.881 -17.642 1.00 97.75 96 ASP A N 1
ATOM 754 C CA . ASP A 1 96 ? 5.151 9.618 -18.656 1.00 97.75 96 ASP A CA 1
ATOM 755 C C . ASP A 1 96 ? 4.233 8.456 -18.221 1.00 97.75 96 ASP A C 1
ATOM 757 O O . ASP A 1 96 ? 3.009 8.523 -18.363 1.00 97.75 96 ASP A O 1
ATOM 761 N N . PHE A 1 97 ? 4.809 7.403 -17.626 1.00 98.06 97 PHE A N 1
ATOM 762 C CA . PHE A 1 97 ? 4.053 6.294 -17.049 1.00 98.06 97 PHE A CA 1
ATOM 763 C C . PHE A 1 97 ? 3.157 6.745 -15.892 1.00 98.06 97 PHE A C 1
ATOM 765 O O . PHE A 1 97 ? 1.985 6.361 -15.842 1.00 98.06 97 PHE A O 1
ATOM 772 N N . ILE A 1 98 ? 3.690 7.551 -14.968 1.00 97.44 98 ILE A N 1
ATOM 773 C CA . ILE A 1 98 ? 2.938 8.053 -13.815 1.00 97.44 98 ILE A CA 1
ATOM 774 C C . ILE A 1 98 ? 1.737 8.881 -14.272 1.00 97.44 98 ILE A C 1
ATOM 776 O O . ILE A 1 98 ? 0.616 8.635 -13.826 1.00 97.44 98 ILE A O 1
ATOM 780 N N . GLU A 1 99 ? 1.948 9.814 -15.200 1.00 96.38 99 GLU A N 1
ATOM 781 C CA . GLU A 1 99 ? 0.892 10.670 -15.748 1.00 96.38 99 GLU A CA 1
ATOM 782 C C . GLU A 1 99 ? -0.199 9.855 -16.455 1.00 96.38 99 GLU A C 1
ATOM 784 O O . GLU A 1 99 ? -1.387 10.119 -16.269 1.00 96.38 99 GLU A O 1
ATOM 789 N N . ALA A 1 100 ? 0.180 8.814 -17.200 1.00 96.62 100 ALA A N 1
ATOM 790 C CA . ALA A 1 100 ? -0.767 7.971 -17.924 1.00 96.62 100 ALA A CA 1
ATOM 791 C C . ALA A 1 100 ? -1.578 7.011 -17.029 1.00 96.62 100 ALA A C 1
ATOM 793 O O . ALA A 1 100 ? -2.650 6.565 -17.441 1.00 96.62 100 ALA A O 1
ATOM 794 N N . ASN A 1 101 ? -1.090 6.667 -15.829 1.00 96.19 101 ASN A N 1
ATOM 795 C CA . ASN A 1 101 ? -1.647 5.574 -15.017 1.00 96.19 101 ASN A CA 1
ATOM 796 C C . ASN A 1 101 ? -2.094 5.988 -13.603 1.00 96.19 101 ASN A C 1
ATOM 798 O O . ASN A 1 101 ? -2.371 5.107 -12.789 1.00 96.19 101 ASN A O 1
ATOM 802 N N . GLN A 1 102 ? -2.229 7.289 -13.307 1.00 95.56 102 GLN A N 1
ATOM 803 C CA . GLN A 1 102 ? -2.529 7.827 -11.962 1.00 95.56 102 GLN A CA 1
ATOM 804 C C . GLN A 1 102 ? -3.640 7.083 -11.197 1.00 95.56 102 GLN A C 1
ATOM 806 O O . GLN A 1 102 ? -3.530 6.871 -9.994 1.00 95.56 102 GLN A O 1
ATOM 811 N N . SER A 1 103 ? -4.697 6.635 -11.883 1.00 94.12 103 SER A N 1
ATOM 812 C CA . SER A 1 103 ? -5.817 5.902 -11.260 1.00 94.12 103 SER A CA 1
ATOM 813 C C . SER A 1 103 ? -5.460 4.543 -10.649 1.00 94.12 103 SER A C 1
ATOM 815 O O . SER A 1 103 ? -6.203 4.026 -9.820 1.00 94.12 103 SER A O 1
ATOM 817 N N . THR A 1 104 ? -4.333 3.965 -11.055 1.00 94.50 104 THR A N 1
ATOM 818 C CA . THR A 1 104 ? -3.801 2.684 -10.566 1.00 94.50 104 THR A CA 1
ATOM 819 C C . THR A 1 104 ? -2.490 2.861 -9.810 1.00 94.50 104 THR A C 1
ATOM 821 O O . THR A 1 104 ? -1.787 1.887 -9.549 1.00 94.50 104 THR A O 1
ATOM 824 N N . LEU A 1 105 ? -2.139 4.103 -9.479 1.00 97.25 105 LEU A N 1
ATOM 825 C CA . LEU A 1 105 ? -0.920 4.429 -8.763 1.00 97.25 105 LEU A CA 1
ATOM 826 C C . LEU A 1 105 ? -1.222 4.948 -7.367 1.00 97.25 105 LEU A C 1
ATOM 828 O O . LEU A 1 105 ? -2.272 5.525 -7.085 1.00 97.25 105 LEU A O 1
ATOM 832 N N . GLY A 1 106 ? -0.252 4.749 -6.497 1.00 96.94 106 GLY A N 1
ATOM 833 C CA . GLY A 1 106 ? -0.171 5.349 -5.186 1.00 96.94 106 GLY A CA 1
ATOM 834 C C . GLY A 1 106 ? 1.277 5.621 -4.829 1.00 96.94 106 GLY A C 1
ATOM 835 O O . GLY A 1 106 ? 2.182 5.438 -5.643 1.00 96.94 106 GLY A O 1
ATOM 836 N N . HIS A 1 107 ? 1.472 6.038 -3.593 1.00 96.25 107 HIS A N 1
ATOM 837 C CA . HIS A 1 107 ? 2.781 6.193 -2.986 1.00 96.25 107 HIS A CA 1
ATOM 838 C C . HIS A 1 107 ? 2.834 5.363 -1.714 1.00 96.25 107 HIS A C 1
ATOM 840 O O . HIS A 1 107 ? 1.809 5.220 -1.041 1.00 96.25 107 HIS A O 1
ATOM 846 N N . ASP A 1 108 ? 3.997 4.817 -1.387 1.00 94.38 108 ASP A N 1
ATOM 847 C CA . ASP A 1 108 ? 4.229 4.290 -0.047 1.00 94.38 108 ASP A CA 1
ATOM 848 C C . ASP A 1 108 ? 4.490 5.426 0.964 1.00 94.38 108 ASP A C 1
ATOM 850 O O . ASP A 1 108 ? 4.293 6.612 0.676 1.00 94.38 108 ASP A O 1
ATOM 854 N N . ARG A 1 109 ? 4.896 5.059 2.181 1.00 90.06 109 ARG A N 1
ATOM 855 C CA . ARG A 1 109 ? 5.261 6.007 3.243 1.00 90.06 109 ARG A CA 1
ATOM 856 C C . ARG A 1 109 ? 6.421 6.930 2.850 1.00 90.06 109 ARG A C 1
ATOM 858 O O . ARG A 1 109 ? 6.426 8.087 3.259 1.00 90.06 109 ARG A O 1
ATOM 865 N N . ASP A 1 110 ? 7.373 6.428 2.067 1.00 90.62 110 ASP A N 1
ATOM 866 C CA . ASP A 1 110 ? 8.603 7.133 1.692 1.00 90.62 110 ASP A CA 1
ATOM 867 C C . ASP A 1 110 ? 8.413 7.929 0.376 1.00 90.62 110 ASP A C 1
ATOM 869 O O . ASP A 1 110 ? 9.379 8.312 -0.280 1.00 90.62 110 ASP A O 1
ATOM 873 N N . ASP A 1 111 ? 7.154 8.158 -0.024 1.00 93.38 111 ASP A N 1
ATOM 874 C CA . ASP A 1 111 ? 6.722 8.793 -1.278 1.00 93.38 111 ASP A CA 1
ATOM 875 C C . ASP A 1 111 ? 7.228 8.076 -2.547 1.00 93.38 111 ASP A C 1
ATOM 877 O O . ASP A 1 111 ? 7.246 8.639 -3.642 1.00 93.38 111 ASP A O 1
ATOM 881 N N . SER A 1 112 ? 7.605 6.797 -2.426 1.00 94.81 112 SER A N 1
ATOM 882 C CA . SER A 1 112 ? 8.019 5.990 -3.572 1.00 94.81 112 SER A CA 1
ATOM 883 C C . SER A 1 112 ? 6.787 5.561 -4.369 1.00 94.81 112 SER A C 1
ATOM 885 O O . SER A 1 112 ? 5.799 5.112 -3.779 1.00 94.81 112 SER A O 1
ATOM 887 N N . PRO A 1 113 ? 6.802 5.678 -5.709 1.00 96.94 113 PRO A N 1
ATOM 888 C CA . PRO A 1 113 ? 5.639 5.366 -6.520 1.00 96.94 113 PRO A CA 1
ATOM 889 C C . PRO A 1 113 ? 5.372 3.855 -6.556 1.00 96.94 113 PRO A C 1
ATOM 891 O O . PRO A 1 113 ? 6.272 3.028 -6.734 1.00 96.94 113 PRO A O 1
ATOM 894 N N . VAL A 1 114 ? 4.097 3.496 -6.426 1.00 97.12 114 VAL A N 1
ATOM 895 C CA . VAL A 1 114 ? 3.620 2.113 -6.346 1.00 97.12 114 VAL A CA 1
ATOM 896 C C . VAL A 1 114 ? 2.466 1.904 -7.316 1.00 97.12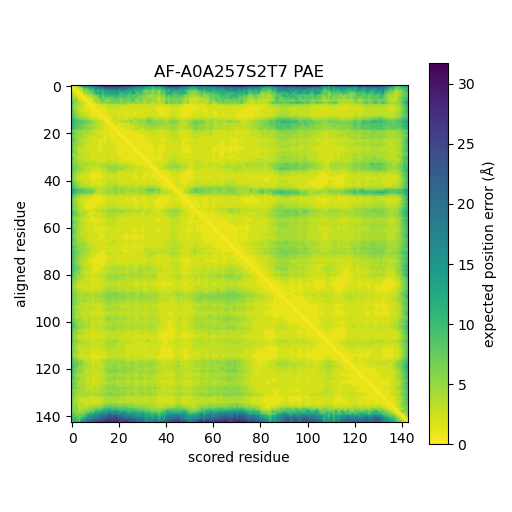 114 VAL A C 1
ATOM 898 O O . VAL A 1 114 ? 1.485 2.644 -7.308 1.00 97.12 114 VAL A O 1
ATOM 901 N N . PHE A 1 115 ? 2.551 0.849 -8.118 1.00 97.31 115 PHE A N 1
ATOM 902 C CA . PHE A 1 115 ? 1.448 0.342 -8.920 1.00 97.31 115 PHE A CA 1
ATOM 903 C C . PHE A 1 115 ? 0.552 -0.579 -8.090 1.00 97.31 115 PHE A C 1
ATOM 905 O O . PHE A 1 115 ? 0.993 -1.619 -7.597 1.00 97.31 115 PHE A O 1
ATOM 912 N N . LEU A 1 116 ? -0.716 -0.192 -7.950 1.00 96.69 116 LEU A N 1
ATOM 913 C CA . LEU A 1 116 ? -1.763 -0.912 -7.231 1.00 96.69 116 LEU A CA 1
ATOM 914 C C . LEU A 1 116 ? -2.612 -1.691 -8.247 1.00 96.69 116 LEU A C 1
ATOM 916 O O . LEU A 1 116 ? -3.562 -1.173 -8.838 1.00 96.69 116 LEU A O 1
ATOM 920 N N . ALA A 1 117 ? -2.244 -2.949 -8.488 1.00 95.06 117 ALA A N 1
ATOM 921 C CA . ALA A 1 117 ? -2.885 -3.770 -9.509 1.00 95.06 117 ALA A CA 1
ATOM 922 C C . ALA A 1 117 ? -4.239 -4.299 -9.025 1.00 95.06 117 ALA A C 1
ATOM 924 O O . ALA A 1 117 ? -4.332 -4.910 -7.957 1.00 95.06 117 ALA A O 1
ATOM 925 N N . ARG A 1 118 ? -5.279 -4.136 -9.848 1.00 93.50 118 ARG A N 1
ATOM 926 C CA . ARG A 1 118 ? -6.627 -4.671 -9.576 1.00 93.50 118 ARG A CA 1
ATOM 927 C C . ARG A 1 118 ? -6.704 -6.185 -9.728 1.00 93.50 118 ARG A C 1
ATOM 929 O O . ARG A 1 118 ? -7.466 -6.838 -9.031 1.00 93.50 118 ARG A O 1
ATOM 936 N N . ASP A 1 119 ? -5.884 -6.732 -10.616 1.00 94.12 119 ASP A N 1
ATOM 937 C CA . ASP A 1 119 ? -5.759 -8.163 -10.878 1.00 94.12 119 ASP A CA 1
ATOM 938 C C . ASP A 1 119 ? -4.400 -8.467 -11.545 1.00 94.12 119 ASP A C 1
ATOM 940 O O . ASP A 1 119 ? -3.679 -7.562 -11.982 1.00 94.12 119 ASP A O 1
ATOM 944 N N . THR A 1 120 ? -4.029 -9.747 -11.646 1.00 92.06 120 THR A N 1
ATOM 945 C CA . THR A 1 120 ? -2.750 -10.159 -12.253 1.00 92.06 120 THR A CA 1
ATOM 946 C C . THR A 1 120 ? -2.681 -9.879 -13.758 1.00 92.06 120 THR A C 1
ATOM 948 O O . THR A 1 120 ? -1.588 -9.700 -14.295 1.00 92.06 120 THR A O 1
ATOM 951 N N . PHE A 1 121 ? -3.816 -9.840 -14.463 1.00 94.38 121 PHE A N 1
ATOM 952 C CA . PHE A 1 121 ? -3.838 -9.545 -15.895 1.00 94.38 121 PHE A CA 1
ATOM 953 C C . PHE A 1 121 ? -3.471 -8.082 -16.160 1.00 94.38 121 PHE A C 1
ATOM 955 O O . PHE A 1 121 ? -2.599 -7.824 -16.982 1.00 94.38 121 PHE A O 1
ATOM 962 N N . SER A 1 122 ? -4.055 -7.148 -15.408 1.00 94.00 122 SER A N 1
ATOM 963 C CA . SER A 1 122 ? -3.767 -5.717 -15.493 1.00 94.00 122 SER A CA 1
ATOM 964 C C . SER A 1 122 ? -2.293 -5.413 -15.232 1.00 94.00 122 SER A C 1
ATOM 966 O O . SER A 1 122 ? -1.700 -4.632 -15.967 1.00 94.00 122 SER A O 1
ATOM 968 N N . LEU A 1 123 ? -1.669 -6.088 -14.259 1.00 95.19 123 LEU A N 1
ATOM 969 C CA . LEU A 1 123 ? -0.230 -5.975 -14.023 1.00 95.19 123 LEU A CA 1
ATOM 970 C C . LEU A 1 123 ? 0.582 -6.414 -15.251 1.00 95.19 123 LEU A C 1
ATOM 972 O O . LEU A 1 123 ? 1.445 -5.667 -15.702 1.00 95.19 123 LEU A O 1
ATOM 976 N N . ARG A 1 124 ? 0.300 -7.604 -15.803 1.00 96.38 124 ARG A N 1
ATOM 977 C CA . ARG A 1 124 ? 1.035 -8.130 -16.968 1.00 96.38 124 ARG A CA 1
ATOM 978 C C . ARG A 1 124 ? 0.867 -7.242 -18.197 1.00 96.38 124 ARG A C 1
ATOM 980 O O . ARG A 1 124 ? 1.857 -6.840 -18.794 1.00 96.38 124 ARG A O 1
ATOM 987 N N . PHE A 1 125 ? -0.372 -6.889 -18.524 1.00 95.75 125 PHE A N 1
ATOM 988 C CA . PHE A 1 125 ? -0.692 -6.055 -19.679 1.00 95.75 125 PHE A CA 1
ATOM 989 C C . PHE A 1 125 ? -0.025 -4.675 -19.596 1.00 95.75 125 PHE A C 1
ATOM 991 O O . PHE A 1 125 ? 0.536 -4.185 -20.575 1.00 95.75 125 PHE A O 1
ATOM 998 N N . THR A 1 126 ? -0.044 -4.048 -18.416 1.00 96.88 126 THR A N 1
ATOM 999 C CA . THR A 1 126 ? 0.623 -2.760 -18.209 1.00 96.88 126 THR A CA 1
ATOM 1000 C C . THR A 1 126 ? 2.142 -2.886 -18.338 1.00 96.88 126 THR A C 1
ATOM 1002 O O . THR A 1 126 ? 2.752 -2.027 -18.970 1.00 96.88 126 THR A O 1
ATOM 1005 N N . ALA A 1 127 ? 2.747 -3.956 -17.811 1.00 96.88 127 ALA A N 1
ATOM 1006 C CA . ALA A 1 127 ? 4.183 -4.204 -17.943 1.00 96.88 127 ALA A CA 1
ATOM 1007 C C . ALA A 1 127 ? 4.614 -4.456 -19.402 1.00 96.88 127 ALA A C 1
ATOM 1009 O O . ALA A 1 127 ? 5.656 -3.969 -19.823 1.00 96.88 127 ALA A O 1
ATOM 1010 N N . GLU A 1 128 ? 3.796 -5.149 -20.200 1.00 97.00 128 GLU A N 1
ATOM 1011 C CA . GLU A 1 128 ? 4.041 -5.342 -21.640 1.00 97.00 128 GLU A CA 1
ATOM 1012 C C . GLU A 1 128 ? 3.971 -4.025 -22.426 1.00 97.00 128 GLU A C 1
ATOM 1014 O O . GLU A 1 128 ? 4.752 -3.804 -23.351 1.00 97.00 128 GLU A O 1
ATOM 1019 N N . ARG A 1 129 ? 3.044 -3.132 -22.056 1.00 97.00 129 ARG A N 1
ATOM 1020 C CA . ARG A 1 129 ? 2.880 -1.818 -22.696 1.00 97.00 129 ARG A CA 1
ATOM 1021 C C . ARG A 1 129 ? 3.988 -0.828 -22.327 1.00 97.00 129 ARG A C 1
ATOM 1023 O O . ARG A 1 129 ? 4.247 0.095 -23.097 1.00 97.00 129 ARG A O 1
ATOM 1030 N N . TRP A 1 130 ? 4.602 -1.006 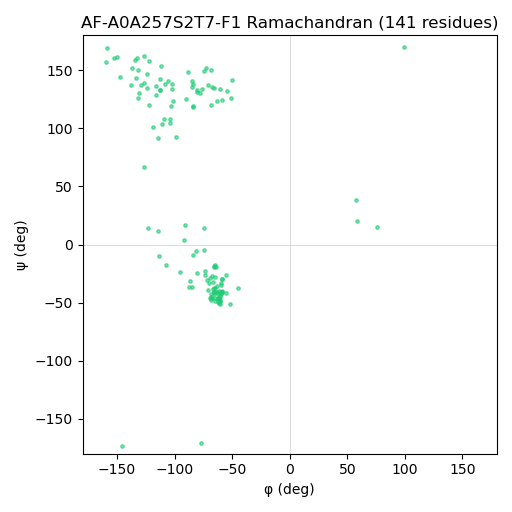-21.162 1.00 97.38 130 TRP A N 1
ATOM 1031 C CA . TRP A 1 130 ? 5.623 -0.121 -20.606 1.00 97.38 130 TRP A CA 1
ATOM 1032 C C . TRP A 1 130 ? 6.882 -0.913 -20.234 1.00 97.38 130 TRP A C 1
ATOM 1034 O O . TRP A 1 130 ? 7.212 -1.022 -19.051 1.00 97.38 130 TRP A O 1
ATOM 1044 N N . PRO A 1 131 ? 7.592 -1.476 -21.230 1.00 96.94 131 PRO A N 1
ATOM 1045 C CA . PRO A 1 131 ? 8.731 -2.360 -20.990 1.00 96.94 131 PRO A CA 1
ATOM 1046 C C . PRO A 1 131 ? 9.914 -1.654 -20.310 1.00 96.94 131 PRO A C 1
ATOM 1048 O O . PRO A 1 131 ? 10.786 -2.319 -19.757 1.00 96.94 131 PRO A O 1
ATOM 1051 N N . GLU A 1 132 ? 9.962 -0.317 -20.329 1.00 96.56 132 GLU A N 1
ATOM 1052 C CA . GLU A 1 132 ? 10.987 0.471 -19.637 1.00 96.56 132 GLU A CA 1
ATOM 1053 C C . GLU A 1 132 ? 10.702 0.668 -18.136 1.00 96.56 132 GLU A C 1
ATOM 1055 O O . GLU A 1 132 ? 11.532 1.245 -17.425 1.00 96.56 132 GLU A O 1
ATOM 1060 N N . ILE A 1 133 ? 9.539 0.222 -17.649 1.00 98.12 133 ILE A N 1
ATOM 1061 C CA . ILE A 1 133 ? 9.133 0.323 -16.247 1.00 98.12 133 ILE A CA 1
ATOM 1062 C C . ILE A 1 133 ? 9.327 -1.028 -15.561 1.00 98.12 133 ILE A C 1
ATOM 1064 O O . ILE A 1 133 ? 8.769 -2.050 -15.954 1.00 98.12 133 ILE A O 1
ATOM 1068 N N . THR A 1 134 ? 10.106 -1.024 -14.487 1.00 97.19 134 THR A N 1
ATOM 1069 C CA . THR A 1 134 ? 10.265 -2.179 -13.603 1.00 97.19 134 THR A CA 1
ATOM 1070 C C . THR A 1 134 ? 9.141 -2.196 -12.578 1.00 97.19 134 THR A C 1
ATOM 1072 O O . THR A 1 134 ? 8.852 -1.169 -11.976 1.00 97.19 134 THR A O 1
ATOM 1075 N N . PHE A 1 135 ? 8.545 -3.367 -12.343 1.00 96.31 135 PHE A N 1
ATOM 1076 C CA . PHE A 1 135 ? 7.516 -3.595 -11.323 1.00 96.31 135 PHE A CA 1
ATOM 1077 C C . PHE A 1 135 ? 8.061 -4.551 -10.255 1.00 96.31 135 PHE A C 1
ATOM 1079 O O . PHE A 1 135 ? 7.967 -5.772 -10.393 1.00 96.31 135 PHE A O 1
ATOM 1086 N N . ALA A 1 136 ? 8.655 -4.011 -9.194 1.00 93.94 136 ALA A N 1
ATOM 1087 C CA . ALA A 1 136 ? 9.375 -4.793 -8.195 1.00 93.94 136 ALA A CA 1
ATOM 1088 C C . ALA A 1 136 ? 8.454 -5.360 -7.100 1.00 93.94 136 ALA A C 1
ATOM 1090 O O . ALA A 1 136 ? 7.533 -4.695 -6.619 1.00 93.94 136 ALA A O 1
ATOM 1091 N N . THR A 1 137 ? 8.725 -6.599 -6.679 1.00 89.06 137 THR A N 1
ATOM 1092 C CA . THR A 1 137 ? 8.096 -7.248 -5.512 1.00 89.06 137 THR A CA 1
ATOM 1093 C C . THR A 1 137 ? 8.771 -6.879 -4.198 1.00 89.06 137 THR A C 1
ATOM 1095 O O . THR A 1 137 ? 8.282 -7.261 -3.143 1.00 89.06 137 THR A O 1
ATOM 1098 N N . THR A 1 138 ? 9.908 -6.194 -4.243 1.00 86.12 138 THR A N 1
ATOM 1099 C CA . THR A 1 138 ? 10.641 -5.740 -3.066 1.00 86.12 138 THR A CA 1
ATOM 1100 C C . THR A 1 138 ? 11.116 -4.313 -3.273 1.00 86.12 138 THR A C 1
ATOM 1102 O O . THR A 1 138 ? 11.361 -3.890 -4.403 1.00 86.12 138 THR A O 1
ATOM 1105 N N . HIS A 1 139 ? 11.256 -3.578 -2.177 1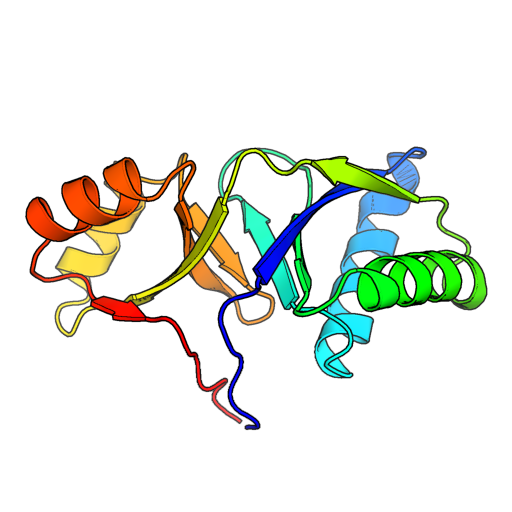.00 84.00 139 HIS A N 1
ATOM 1106 C CA . HIS A 1 139 ? 11.816 -2.236 -2.181 1.00 84.00 139 HIS A CA 1
ATOM 1107 C C . HIS A 1 139 ? 12.748 -2.055 -1.000 1.00 84.00 139 HIS A C 1
ATOM 1109 O O . HIS A 1 139 ? 12.466 -2.497 0.115 1.00 84.00 139 HIS A O 1
ATOM 1115 N N . GLN A 1 140 ? 13.884 -1.422 -1.257 1.00 72.31 140 GLN A N 1
ATOM 1116 C CA . GLN A 1 140 ? 14.841 -1.091 -0.223 1.00 72.31 140 GLN A CA 1
ATOM 1117 C C . GLN A 1 140 ? 14.701 0.397 0.066 1.00 72.31 140 GLN A C 1
ATOM 1119 O O . GLN A 1 140 ? 15.163 1.219 -0.719 1.00 72.31 140 GLN A O 1
ATOM 1124 N N . SER A 1 141 ? 14.072 0.739 1.191 1.00 57.75 141 SER A N 1
ATOM 1125 C CA . SER A 1 141 ? 14.052 2.125 1.656 1.00 57.75 141 SER A CA 1
ATOM 1126 C C . SER A 1 141 ? 15.495 2.591 1.869 1.00 57.75 141 SER A C 1
ATOM 1128 O O . SER A 1 141 ? 16.276 1.933 2.581 1.00 57.75 141 SER A O 1
ATOM 1130 N N . ALA A 1 142 ? 15.860 3.687 1.201 1.00 49.09 142 ALA A N 1
ATOM 1131 C CA . ALA A 1 142 ? 17.131 4.359 1.418 1.00 49.09 142 ALA A CA 1
ATOM 1132 C C . ALA A 1 142 ? 17.153 4.876 2.864 1.00 49.09 142 ALA A C 1
ATOM 1134 O O . ALA A 1 142 ? 16.223 5.550 3.299 1.00 49.09 142 ALA A O 1
ATOM 1135 N N . SER A 1 143 ? 18.169 4.458 3.617 1.00 44.47 143 SER A N 1
ATOM 1136 C CA . SER A 1 143 ? 18.466 4.952 4.968 1.00 44.47 143 SER A CA 1
ATOM 1137 C C . SER A 1 143 ? 19.056 6.349 4.925 1.00 44.47 143 SER A C 1
ATOM 1139 O O . SER A 1 143 ? 19.922 6.537 4.039 1.00 44.47 143 SER A O 1
#

Nearest PDB structures (foldseek):
  3vqt-assembly6_C  TM=9.565E-01  e=2.241E-17  Nitratidesulfovibrio vulgaris str. 'Miyazaki F'
  3vqt-assembly5_A  TM=9.536E-01  e=1.754E-17  Nitratidesulfovibrio vulgaris str. 'Miyazaki F'
  3vqt-assembly6_D  TM=9.576E-01  e=2.241E-17  Nitratidesulfovibrio vulgaris str. 'Miyazaki F'
  3vqt-assembly5_B  TM=9.465E-01  e=3.441E-17  Nitratidesulfovibrio vulgaris str. 'Miyazaki F'
  3tr5-assembly1_C  TM=9.657E-01  e=8.625E-17  Coxiella burnetii

pLDDT: mean 92.34, std 8.96, range [44.47, 98.12]

Mean predicted aligned error: 3.88 Å